Protein AF-A0A527ZIL7-F1 (afdb_monomer_lite)

pLDDT: mean 88.71, std 10.71, range [60.47, 96.56]

Structure (mmCIF, N/CA/C/O backbone):
data_AF-A0A527ZIL7-F1
#
_entry.id   AF-A0A527ZIL7-F1
#
loop_
_atom_site.group_PDB
_atom_site.id
_atom_site.type_symbol
_atom_site.label_a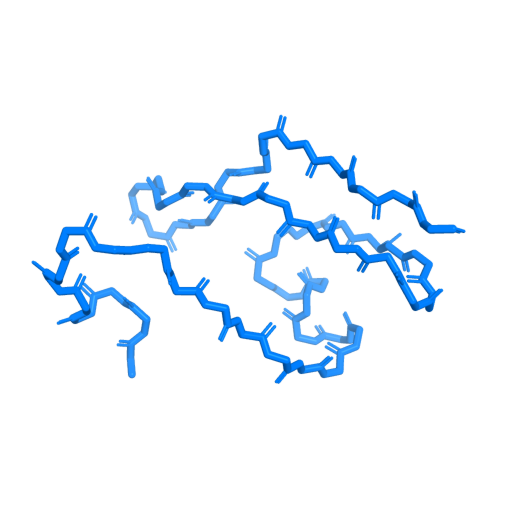tom_id
_atom_site.label_alt_id
_atom_site.label_comp_id
_atom_site.label_asym_id
_atom_site.label_entity_id
_atom_site.label_seq_id
_atom_site.pdbx_PDB_ins_code
_atom_site.Cartn_x
_atom_site.Cartn_y
_atom_site.Cartn_z
_atom_site.occupancy
_atom_site.B_iso_or_equiv
_atom_site.auth_seq_id
_atom_site.auth_comp_id
_atom_site.auth_asym_id
_atom_site.auth_atom_id
_atom_site.pdbx_PDB_model_num
ATOM 1 N N . GLU A 1 1 ? -9.117 0.789 -11.548 1.00 60.47 1 GLU A N 1
ATOM 2 C CA . GLU A 1 1 ? -9.721 -0.002 -10.458 1.00 60.47 1 GLU A CA 1
ATOM 3 C C . GLU A 1 1 ? -8.764 -1.137 -10.097 1.00 60.47 1 GLU A C 1
ATOM 5 O O . GLU A 1 1 ? -8.509 -1.973 -10.950 1.00 60.47 1 GLU A O 1
ATOM 10 N N . ILE A 1 2 ? -8.162 -1.133 -8.898 1.00 63.56 2 ILE A N 1
ATOM 11 C CA . ILE A 1 2 ? -7.134 -2.129 -8.500 1.00 63.56 2 ILE A CA 1
ATOM 12 C C . ILE A 1 2 ? -7.720 -3.551 -8.482 1.00 63.56 2 ILE A C 1
ATOM 14 O O . ILE A 1 2 ? -7.050 -4.504 -8.854 1.00 63.56 2 ILE A O 1
ATOM 18 N N . ARG A 1 3 ? -9.003 -3.684 -8.123 1.00 64.75 3 ARG A N 1
ATOM 19 C CA . ARG A 1 3 ? -9.723 -4.966 -8.048 1.00 64.75 3 ARG A CA 1
ATOM 20 C C . ARG A 1 3 ? -10.001 -5.610 -9.407 1.00 64.75 3 ARG A C 1
ATOM 22 O O . ARG A 1 3 ? -10.202 -6.813 -9.473 1.00 64.75 3 ARG A O 1
ATOM 29 N N . ALA A 1 4 ? -10.017 -4.819 -10.479 1.00 66.00 4 ALA A N 1
ATOM 30 C CA . ALA A 1 4 ? -10.220 -5.323 -11.835 1.00 66.00 4 ALA A CA 1
ATOM 31 C C . ALA A 1 4 ? -8.947 -5.960 -12.419 1.00 66.00 4 ALA A C 1
ATOM 33 O O . ALA A 1 4 ? -8.978 -6.504 -13.523 1.00 66.00 4 ALA A O 1
ATOM 34 N N . TYR A 1 5 ? -7.821 -5.884 -11.703 1.00 68.00 5 TYR A N 1
ATOM 35 C CA . TYR A 1 5 ? -6.589 -6.525 -12.121 1.00 68.00 5 TYR A CA 1
ATOM 36 C C . TYR A 1 5 ? -6.638 -8.025 -11.805 1.00 68.00 5 TYR A C 1
ATOM 38 O O . TYR A 1 5 ? -6.616 -8.431 -10.647 1.00 68.00 5 TYR A O 1
ATOM 46 N N . SER A 1 6 ? -6.702 -8.840 -12.855 1.00 62.81 6 SER A N 1
ATOM 47 C CA . SER A 1 6 ? -6.723 -10.308 -12.804 1.00 62.81 6 SER A CA 1
ATOM 48 C C . SER A 1 6 ? -5.421 -10.949 -13.303 1.00 62.81 6 SER A C 1
ATOM 50 O O . SER A 1 6 ? -5.387 -12.149 -13.575 1.00 62.81 6 SER A O 1
ATOM 52 N N . GLY A 1 7 ? -4.354 -10.158 -13.458 1.00 69.12 7 GLY A N 1
ATOM 53 C CA . GLY A 1 7 ? -3.040 -10.666 -13.845 1.00 69.12 7 GLY A CA 1
ATOM 54 C C . GLY A 1 7 ? -2.401 -11.486 -12.725 1.00 69.12 7 GLY A C 1
ATOM 55 O O . GLY A 1 7 ? -2.631 -11.231 -11.546 1.00 69.12 7 GLY A O 1
ATOM 56 N N . SER A 1 8 ? -1.583 -12.471 -13.097 1.00 67.50 8 SER A N 1
ATOM 57 C CA . SER A 1 8 ? -0.816 -13.304 -12.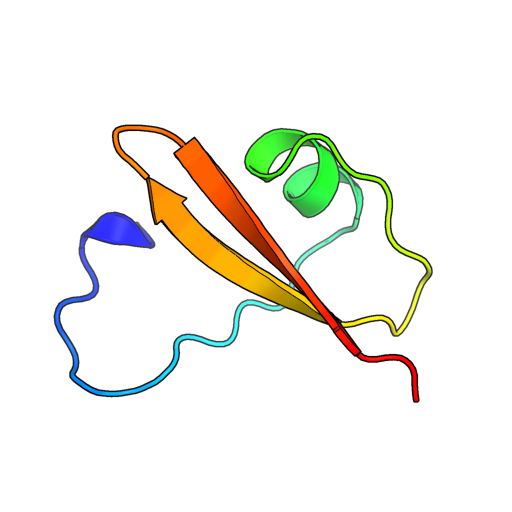159 1.00 67.50 8 SER A CA 1
ATOM 58 C C . SER A 1 8 ? 0.359 -12.575 -11.496 1.00 67.50 8 SER A C 1
ATOM 60 O O . SER A 1 8 ? 1.033 -13.164 -10.654 1.00 67.50 8 SER A O 1
ATOM 62 N N . ASP A 1 9 ? 0.625 -11.329 -11.889 1.00 81.38 9 ASP A N 1
ATOM 63 C CA . ASP A 1 9 ? 1.780 -10.558 -11.437 1.00 81.38 9 ASP A CA 1
ATOM 64 C C . ASP A 1 9 ? 1.415 -9.594 -10.300 1.00 81.38 9 ASP A C 1
ATOM 66 O O . ASP A 1 9 ? 0.252 -9.282 -10.043 1.00 81.38 9 ASP A O 1
ATOM 70 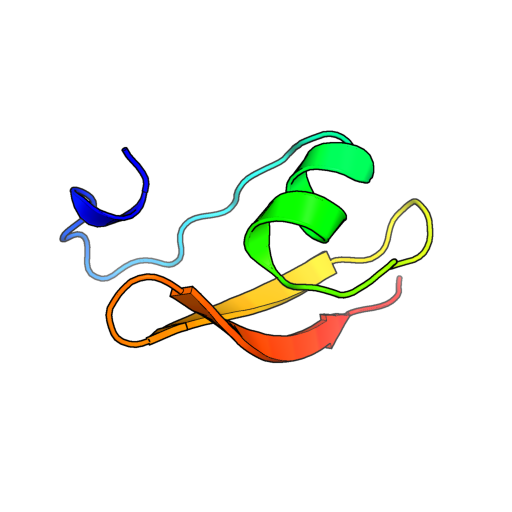N N . ASN A 1 10 ? 2.429 -9.085 -9.604 1.00 84.69 10 ASN A N 1
ATOM 71 C CA . ASN A 1 10 ? 2.223 -8.091 -8.557 1.00 84.69 10 ASN A CA 1
ATOM 72 C C . ASN A 1 10 ? 1.905 -6.718 -9.164 1.00 84.69 10 ASN A C 1
ATOM 74 O O . ASN A 1 10 ? 2.637 -6.218 -10.019 1.00 84.69 10 ASN A O 1
ATOM 78 N N . VAL A 1 11 ? 0.868 -6.056 -8.652 1.00 88.31 11 VAL A N 1
ATOM 79 C CA . VAL A 1 11 ? 0.587 -4.651 -8.971 1.00 88.31 11 VAL A CA 1
ATOM 80 C C . VAL A 1 11 ? 1.415 -3.753 -8.063 1.00 88.31 11 VAL A C 1
ATOM 82 O O . VAL A 1 11 ? 1.277 -3.797 -6.842 1.00 88.31 11 VAL A O 1
ATOM 85 N N . VAL A 1 12 ? 2.232 -2.889 -8.662 1.00 91.44 12 VAL A N 1
ATOM 86 C CA . VAL A 1 12 ? 2.897 -1.797 -7.945 1.00 91.44 12 VAL A CA 1
ATOM 87 C C . VAL A 1 12 ? 2.102 -0.519 -8.167 1.00 91.44 12 VAL A C 1
ATOM 89 O O . VAL A 1 12 ? 1.928 -0.070 -9.298 1.00 91.44 12 VAL A O 1
ATOM 92 N N . MET A 1 13 ? 1.628 0.076 -7.076 1.00 92.44 13 MET A N 1
ATOM 93 C CA . MET A 1 13 ? 0.954 1.370 -7.089 1.00 92.44 13 MET A CA 1
ATOM 94 C C . MET A 1 13 ? 1.830 2.404 -6.387 1.00 92.44 13 MET A C 1
ATOM 96 O O . MET A 1 13 ? 2.161 2.247 -5.215 1.00 92.44 13 MET A O 1
ATOM 100 N N . VAL A 1 14 ? 2.152 3.485 -7.095 1.00 94.44 14 VAL A N 1
ATOM 101 C CA . VAL A 1 14 ? 2.810 4.661 -6.519 1.00 94.44 14 VAL A CA 1
ATOM 102 C C . VAL A 1 14 ? 1.757 5.742 -6.332 1.00 94.44 14 VAL A C 1
ATOM 104 O O . VAL A 1 14 ? 1.034 6.086 -7.265 1.00 94.44 14 VAL A O 1
ATOM 107 N N . THR A 1 15 ? 1.634 6.245 -5.110 1.00 94.44 15 THR A N 1
ATOM 108 C CA . THR A 1 15 ? 0.613 7.223 -4.737 1.00 94.44 15 THR A CA 1
ATOM 109 C C . THR A 1 15 ? 1.074 8.047 -3.533 1.00 94.44 15 THR A C 1
ATOM 111 O O . THR A 1 15 ? 2.073 7.725 -2.897 1.00 94.44 15 THR A O 1
ATOM 114 N N . HIS A 1 16 ? 0.326 9.097 -3.199 1.00 95.81 16 HIS A N 1
ATOM 115 C CA . HIS A 1 16 ? 0.516 9.900 -1.993 1.00 95.81 16 HIS A CA 1
ATOM 116 C C . HIS A 1 16 ? 0.177 9.124 -0.708 1.00 95.81 16 HIS A C 1
ATOM 118 O O . HIS A 1 16 ? -0.675 8.229 -0.716 1.00 95.81 16 HIS A O 1
ATOM 124 N N . LEU A 1 17 ? 0.797 9.523 0.410 1.00 96.00 17 LEU A N 1
ATOM 125 C CA . LEU A 1 17 ? 0.604 8.921 1.739 1.00 96.00 17 LEU A CA 1
ATOM 126 C C . LEU A 1 17 ? -0.864 8.938 2.196 1.00 96.00 17 LEU A C 1
ATOM 128 O O . LEU A 1 17 ? -1.334 7.974 2.792 1.00 96.00 17 LEU A O 1
ATOM 132 N N . GLU A 1 18 ? -1.609 9.994 1.868 1.00 96.50 18 GLU A N 1
ATOM 133 C CA . GLU A 1 18 ? -3.042 10.126 2.175 1.00 96.50 18 GLU A CA 1
ATOM 134 C C . GLU A 1 18 ? -3.902 9.022 1.544 1.00 96.50 18 GLU A C 1
ATOM 136 O O . GLU A 1 18 ? -4.818 8.508 2.184 1.00 96.50 18 GLU A O 1
ATOM 141 N N . ASN A 1 19 ? -3.560 8.581 0.332 1.00 95.62 19 ASN A N 1
ATOM 142 C CA . ASN A 1 19 ? -4.257 7.478 -0.323 1.00 95.62 19 ASN A CA 1
ATOM 143 C C . ASN A 1 19 ? -3.904 6.144 0.335 1.00 95.62 19 ASN A C 1
ATOM 145 O O . ASN A 1 19 ? -4.776 5.295 0.492 1.00 95.62 19 ASN A O 1
ATOM 149 N N . ILE A 1 20 ? -2.649 5.962 0.764 1.00 95.00 20 ILE A N 1
ATOM 150 C CA . ILE A 1 20 ? -2.257 4.761 1.514 1.00 95.00 20 ILE A CA 1
ATOM 151 C C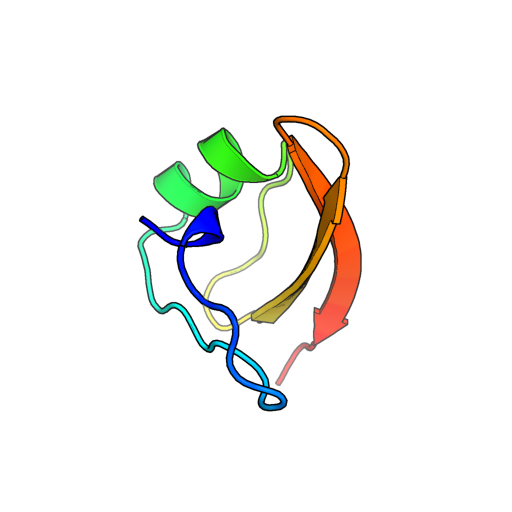 . ILE A 1 20 ? -3.040 4.699 2.826 1.00 95.00 20 ILE A C 1
ATOM 153 O O . ILE A 1 20 ? -3.644 3.670 3.127 1.00 95.00 20 ILE A O 1
ATOM 157 N N . MET A 1 21 ? -3.106 5.812 3.554 1.00 95.75 21 MET A N 1
ATOM 158 C CA . MET A 1 21 ? -3.886 5.948 4.783 1.00 95.75 21 MET A CA 1
ATOM 159 C C . MET A 1 21 ? -5.365 5.614 4.555 1.00 95.75 21 MET A C 1
ATOM 161 O O . MET A 1 21 ? -5.920 4.782 5.272 1.00 95.75 21 MET A O 1
ATOM 165 N N . ALA A 1 22 ? -5.988 6.187 3.521 1.00 95.25 22 ALA A N 1
ATOM 166 C CA . ALA A 1 22 ? -7.388 5.930 3.188 1.00 95.25 22 ALA A CA 1
ATOM 167 C C . ALA A 1 22 ? -7.664 4.464 2.807 1.00 95.25 22 ALA A C 1
ATOM 169 O O . ALA A 1 22 ? -8.713 3.926 3.152 1.00 95.25 22 ALA A O 1
ATOM 170 N N . LEU A 1 23 ? -6.731 3.811 2.107 1.00 93.62 23 LEU A N 1
ATOM 171 C CA . LEU A 1 23 ? -6.904 2.444 1.604 1.00 93.62 23 LEU A CA 1
ATOM 172 C C . LEU A 1 23 ? -6.556 1.355 2.624 1.00 93.62 23 LEU A C 1
ATOM 174 O O . LEU A 1 23 ? -7.100 0.255 2.548 1.00 93.62 23 LEU A O 1
ATOM 178 N N . THR A 1 24 ? -5.618 1.628 3.531 1.00 94.31 24 THR A N 1
ATOM 179 C CA . THR A 1 24 ? -5.005 0.598 4.393 1.00 94.31 24 THR A CA 1
ATOM 180 C C . THR A 1 24 ? -5.169 0.857 5.885 1.00 94.31 24 THR A C 1
ATOM 182 O O . THR A 1 24 ? -4.916 -0.041 6.685 1.00 94.31 24 THR A O 1
ATOM 185 N N . GLY A 1 25 ? -5.564 2.066 6.293 1.00 95.25 25 GLY A N 1
ATOM 186 C CA . GLY A 1 25 ? -5.668 2.410 7.710 1.00 95.25 25 GLY A CA 1
ATOM 187 C C . GLY A 1 25 ? -4.315 2.599 8.411 1.00 95.25 25 GLY A C 1
ATOM 188 O O . GLY A 1 25 ? -4.291 2.743 9.632 1.00 95.25 25 GLY A O 1
ATOM 189 N N . ILE A 1 26 ? -3.199 2.651 7.672 1.00 94.75 26 ILE A N 1
ATOM 190 C CA . ILE A 1 26 ? -1.863 2.889 8.235 1.00 94.75 26 ILE A CA 1
ATOM 191 C C . ILE A 1 26 ? -1.178 4.124 7.641 1.00 94.75 26 ILE A C 1
ATOM 193 O O . ILE A 1 26 ? -1.466 4.538 6.522 1.00 94.75 26 ILE A O 1
ATOM 197 N N . SER A 1 27 ? -0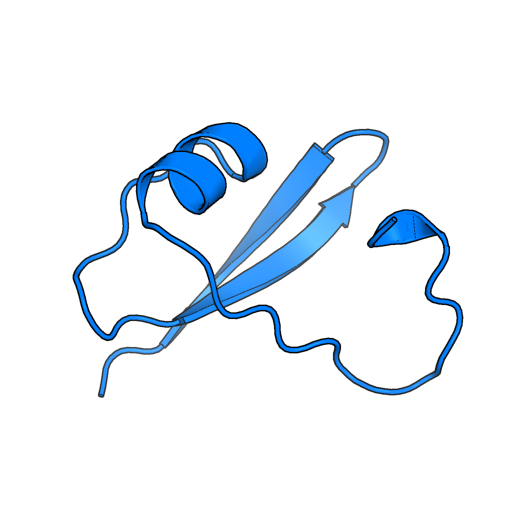.213 4.668 8.384 1.00 95.31 27 SER A N 1
ATOM 198 C CA . SER A 1 27 ? 0.632 5.786 7.952 1.00 95.31 27 SER A CA 1
ATOM 199 C C . SER A 1 27 ? 2.096 5.330 7.839 1.00 95.31 27 SER A C 1
ATOM 201 O O . SER A 1 27 ? 2.796 5.263 8.859 1.00 95.31 27 SER A O 1
ATOM 203 N N . PRO A 1 28 ? 2.555 4.909 6.643 1.00 94.56 28 PRO A N 1
ATOM 204 C CA . PRO A 1 28 ? 3.956 4.565 6.411 1.00 94.56 28 PRO A CA 1
ATOM 205 C C . PRO A 1 28 ? 4.836 5.820 6.319 1.00 94.56 28 PRO A C 1
ATOM 207 O O . PRO A 1 28 ? 4.344 6.941 6.176 1.00 94.56 28 PRO A O 1
ATOM 210 N N . ARG A 1 29 ? 6.156 5.633 6.402 1.00 94.31 29 ARG A N 1
ATOM 211 C CA . ARG A 1 29 ? 7.129 6.716 6.194 1.00 94.31 29 ARG A CA 1
ATOM 212 C C . ARG A 1 29 ? 7.312 6.988 4.703 1.00 94.31 29 ARG A C 1
ATOM 214 O O . ARG A 1 29 ? 7.060 6.128 3.863 1.00 94.31 29 ARG A O 1
ATOM 221 N N . GLU A 1 30 ? 7.800 8.178 4.376 1.00 92.44 30 GLU A N 1
ATOM 222 C CA . GLU A 1 30 ? 8.221 8.468 3.008 1.00 92.44 30 GLU A CA 1
ATOM 223 C C . GLU A 1 30 ? 9.325 7.491 2.569 1.00 92.44 30 GLU A C 1
ATOM 225 O O . GLU A 1 30 ? 10.235 7.181 3.339 1.00 92.44 30 GLU A O 1
ATOM 230 N N . GLY A 1 31 ? 9.198 6.967 1.347 1.00 91.69 31 GLY A N 1
ATOM 231 C CA . GLY A 1 31 ? 10.105 5.958 0.794 1.00 91.69 31 GLY A CA 1
ATOM 232 C C . GLY A 1 31 ? 9.816 4.515 1.221 1.00 91.69 31 GLY A C 1
ATOM 233 O O . GLY A 1 31 ? 10.478 3.605 0.738 1.00 91.69 31 GLY A O 1
ATOM 234 N N . GLU A 1 32 ? 8.831 4.267 2.082 1.00 95.69 32 GLU A N 1
ATOM 235 C CA . GLU A 1 32 ? 8.463 2.918 2.510 1.00 95.69 32 GLU A CA 1
ATOM 236 C C . GLU A 1 32 ? 7.423 2.275 1.582 1.00 95.69 32 GLU A C 1
ATOM 238 O O . GLU A 1 32 ? 6.443 2.913 1.191 1.00 95.69 32 GLU A O 1
A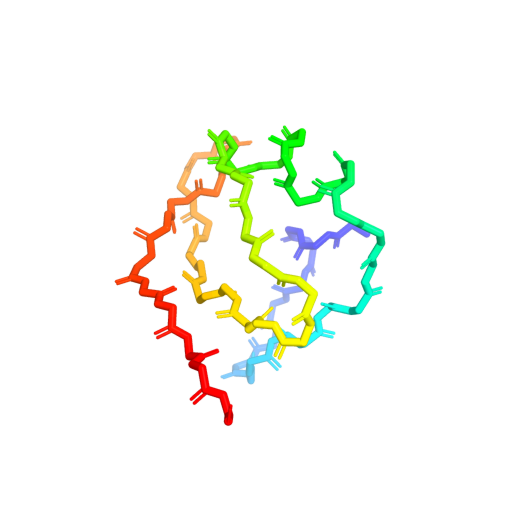TOM 243 N N . ALA A 1 33 ? 7.594 0.987 1.270 1.00 96.00 33 ALA A N 1
ATOM 244 C CA . ALA A 1 33 ? 6.597 0.221 0.524 1.00 96.00 33 ALA A CA 1
ATOM 245 C C . ALA A 1 33 ? 5.711 -0.605 1.468 1.00 96.00 33 ALA A C 1
ATOM 247 O O . ALA A 1 33 ? 6.196 -1.255 2.396 1.00 96.00 33 ALA A O 1
ATOM 248 N N . VAL A 1 34 ? 4.403 -0.618 1.202 1.00 96.56 34 VAL A N 1
ATOM 249 C CA . VAL A 1 34 ? 3.414 -1.414 1.943 1.00 96.56 34 VAL A CA 1
ATOM 250 C C . VAL A 1 34 ? 2.956 -2.571 1.061 1.00 96.56 34 VAL A C 1
ATOM 252 O O . VAL A 1 34 ? 2.435 -2.351 -0.030 1.00 96.56 34 VAL A O 1
ATOM 255 N N . ILE A 1 35 ? 3.137 -3.803 1.539 1.00 96.06 35 ILE A N 1
ATOM 256 C CA . ILE A 1 35 ? 2.651 -5.010 0.865 1.00 96.06 35 ILE A CA 1
ATOM 257 C C . ILE A 1 35 ? 1.245 -5.306 1.382 1.00 96.06 35 ILE A C 1
ATOM 259 O O . ILE A 1 35 ? 1.029 -5.406 2.594 1.00 96.06 35 ILE A O 1
ATOM 263 N N . VAL A 1 36 ? 0.297 -5.464 0.464 1.00 95.06 36 VAL A N 1
ATOM 264 C CA . VAL A 1 36 ? -1.118 -5.686 0.770 1.00 95.06 36 VAL A CA 1
ATOM 265 C C . VAL A 1 36 ? -1.683 -6.842 -0.041 1.00 95.06 36 VAL A C 1
ATOM 267 O O . VAL A 1 36 ? -1.214 -7.120 -1.143 1.00 95.06 36 VAL A O 1
ATOM 270 N N . GLU A 1 37 ? -2.735 -7.463 0.479 1.00 92.50 37 GLU A N 1
ATOM 271 C CA . GLU A 1 37 ? -3.631 -8.319 -0.298 1.00 92.50 37 GLU A CA 1
ATOM 272 C C . GLU A 1 37 ? -5.055 -7.739 -0.314 1.00 92.50 37 GLU A C 1
ATOM 274 O O . GLU A 1 37 ? -5.475 -7.094 0.656 1.00 92.50 37 GLU A O 1
ATOM 279 N N . PRO A 1 38 ? -5.831 -7.975 -1.382 1.00 90.00 38 PRO A N 1
ATOM 280 C CA . PRO A 1 38 ? -7.267 -7.725 -1.363 1.00 90.00 38 PRO A CA 1
ATOM 281 C C . PRO A 1 38 ? -7.967 -8.599 -0.310 1.00 90.00 38 PRO A C 1
ATOM 283 O O . PRO A 1 38 ? -7.803 -9.818 -0.308 1.00 90.00 38 PRO A O 1
ATOM 286 N N . GLN A 1 39 ? -8.788 -7.994 0.553 1.00 89.00 39 GLN A N 1
ATOM 287 C CA . GLN A 1 39 ? -9.625 -8.713 1.519 1.00 89.00 39 GLN A CA 1
ATOM 288 C C . GLN A 1 39 ? -11.043 -8.135 1.525 1.00 89.00 39 GLN A C 1
ATOM 290 O O . GLN A 1 39 ? -11.291 -7.073 2.095 1.00 89.00 39 GLN A O 1
ATOM 295 N N . GLY A 1 40 ? -11.991 -8.849 0.910 1.00 87.62 40 GLY A N 1
ATOM 296 C CA . GLY A 1 40 ? -13.355 -8.347 0.729 1.00 87.62 40 GLY A CA 1
ATOM 297 C C . GLY A 1 40 ? -13.342 -7.005 -0.007 1.00 87.62 40 GLY A C 1
ATOM 298 O O . GLY A 1 40 ? -12.816 -6.910 -1.115 1.00 87.62 40 GLY A O 1
ATOM 299 N N . ASP A 1 41 ? -13.867 -5.963 0.639 1.00 86.06 41 ASP A N 1
ATOM 300 C CA . ASP A 1 41 ? -13.854 -4.593 0.118 1.00 86.06 41 ASP A CA 1
ATOM 301 C C . ASP A 1 41 ? -12.628 -3.758 0.540 1.00 86.06 41 ASP A C 1
ATOM 303 O O . ASP A 1 41 ? -12.499 -2.593 0.157 1.00 86.06 41 ASP A O 1
ATOM 307 N N . GLY A 1 42 ? -11.711 -4.321 1.320 1.00 88.25 42 GLY A N 1
ATOM 308 C CA . GLY A 1 42 ? -10.543 -3.617 1.840 1.00 88.25 42 GLY A CA 1
ATOM 309 C C . GLY A 1 42 ? -9.216 -4.149 1.313 1.00 88.25 42 GLY A C 1
ATOM 310 O O . GLY A 1 42 ? -9.147 -5.075 0.499 1.00 88.25 42 GLY A O 1
ATOM 311 N N . LEU A 1 43 ? -8.144 -3.558 1.834 1.00 93.44 43 LEU A N 1
ATOM 312 C CA . LEU A 1 43 ? -6.789 -4.078 1.724 1.00 93.44 43 LEU A CA 1
ATOM 313 C C . LEU A 1 43 ? -6.324 -4.534 3.105 1.00 93.44 43 LEU A C 1
ATOM 315 O O . LEU A 1 43 ? -6.414 -3.779 4.075 1.00 93.44 43 LEU A O 1
ATOM 319 N N . ARG A 1 44 ? -5.794 -5.755 3.188 1.00 94.62 44 ARG A N 1
ATOM 320 C CA . ARG A 1 44 ? -5.120 -6.251 4.389 1.00 94.62 44 ARG A CA 1
ATOM 321 C C . ARG A 1 44 ? -3.622 -6.041 4.241 1.00 94.62 44 ARG A C 1
ATOM 323 O O . ARG A 1 44 ? -3.024 -6.494 3.269 1.00 94.62 44 ARG A O 1
ATOM 330 N N . VAL A 1 45 ? -3.008 -5.373 5.215 1.00 96.19 45 VAL A N 1
ATOM 331 C CA . VAL A 1 45 ? -1.552 -5.185 5.253 1.00 96.19 45 VAL A CA 1
ATOM 332 C C . VAL A 1 45 ? -0.876 -6.501 5.631 1.00 96.19 45 VAL A C 1
ATOM 334 O O . VAL A 1 45 ? -1.196 -7.097 6.660 1.00 96.19 45 VAL A O 1
ATOM 337 N N . LEU A 1 46 ? 0.071 -6.936 4.802 1.00 96.56 46 LEU A N 1
ATOM 338 C CA . LEU A 1 46 ? 0.867 -8.147 5.010 1.00 96.56 46 LEU A CA 1
ATOM 339 C C . LEU A 1 46 ? 2.264 -7.841 5.546 1.00 96.56 46 LEU A C 1
ATOM 341 O O . LEU A 1 46 ? 2.840 -8.640 6.279 1.00 96.56 46 LEU A O 1
ATOM 345 N N . GLY A 1 47 ? 2.819 -6.688 5.177 1.00 95.81 47 GLY A N 1
ATOM 346 C CA . GLY A 1 47 ? 4.171 -6.318 5.558 1.00 95.81 47 GLY A CA 1
ATOM 347 C C . GLY A 1 47 ? 4.581 -4.951 5.037 1.00 95.81 47 GLY A C 1
ATOM 348 O O . GLY A 1 47 ? 3.832 -4.274 4.328 1.00 95.81 47 GLY A O 1
ATOM 349 N N . ARG A 1 48 ? 5.790 -4.546 5.419 1.00 95.88 48 ARG A N 1
ATOM 350 C CA . ARG A 1 48 ? 6.389 -3.254 5.083 1.00 95.88 48 ARG A CA 1
ATOM 351 C C . ARG A 1 48 ? 7.836 -3.478 4.660 1.00 95.88 48 ARG A C 1
ATOM 353 O O . ARG A 1 48 ? 8.519 -4.307 5.259 1.00 95.88 48 ARG A O 1
ATOM 360 N N . VAL A 1 49 ? 8.286 -2.756 3.641 1.00 95.69 49 VAL A N 1
ATOM 361 C CA . VAL A 1 49 ? 9.670 -2.786 3.158 1.00 95.69 49 VAL A CA 1
ATOM 362 C C . VAL A 1 49 ? 10.263 -1.395 3.319 1.00 95.69 49 VAL A C 1
ATOM 364 O O . VAL A 1 49 ? 9.760 -0.429 2.745 1.00 95.69 49 VAL A O 1
ATOM 367 N N . THR A 1 50 ? 11.330 -1.310 4.106 1.00 92.06 50 THR A N 1
ATOM 368 C CA . THR A 1 50 ? 12.128 -0.097 4.305 1.00 92.06 50 THR A CA 1
ATOM 369 C C . THR A 1 50 ? 13.434 -0.225 3.532 1.00 92.06 50 THR A C 1
ATOM 371 O O . THR A 1 50 ? 14.059 -1.287 3.592 1.00 92.06 50 THR A O 1
ATOM 374 N N . PHE A 1 51 ? 13.837 0.839 2.843 1.00 85.62 51 PHE A N 1
ATOM 375 C CA . PHE A 1 51 ? 15.090 0.919 2.091 1.00 85.62 51 PHE A CA 1
ATOM 376 C C . PHE A 1 51 ? 16.158 1.696 2.861 1.00 85.62 51 PHE A C 1
ATOM 378 O O . PHE A 1 51 ? 15.775 2.565 3.680 1.00 85.62 51 PHE A O 1
#

Radius of gyration: 11.01 Å; chains: 1; bounding box: 29×23×22 Å

Foldseek 3Di:
DVVPDPDPDDDDDDDDQVVCCVQEVDRDDPQKDWDWDDDPPGTYTDDIDDD

Secondary structure (DSSP, 8-state):
-GGG---SSPPP----HHHHHHHHS--PPTT-EEEEEEETTEEEEEEEE--

Sequence (51 aa):
EIRAYSGSDNVVMVTHLENIMALTGISPREGEAVIVEPQGDGLRVLGRVTF